Protein AF-A0A964PVA6-F1 (afdb_monomer_lite)

Foldseek 3Di:
DDCVVVVVVVVVVVVVVVVVVVVLVVVLVVCCVVVVAVHSVRVVVVVVVVVVVVVVVVVVVVVVQVVCCVVPNHCDPVNVVVVVVVCVVPDDDDDDPPPPVVVVVVPPPPD

Sequence (111 aa):
MPIDRLHEVVDVEHRLAEELLATLLDAAQEAVSTGRAQSVSSWVSVALAERMAKERRLSALADGIETYEAEHGEISEQEMVEQARADRTAAVVVRGSGDRTRARKGREGAA

pLDDT: mean 87.44, std 15.3, range [41.94, 98.44]

Structure (mmCIF, N/CA/C/O backbone):
data_AF-A0A964PVA6-F1
#
_entry.id   AF-A0A964PVA6-F1
#
loop_
_atom_site.group_PDB
_atom_site.id
_atom_site.type_symbol
_atom_site.label_atom_id
_atom_site.label_alt_id
_atom_site.label_comp_id
_atom_site.label_asym_id
_atom_site.label_entity_id
_atom_site.label_seq_id
_atom_site.pdbx_PDB_ins_code
_atom_site.Cartn_x
_atom_site.Cartn_y
_atom_site.Cartn_z
_atom_site.occupancy
_atom_site.B_iso_or_equiv
_atom_site.auth_seq_id
_atom_site.auth_comp_id
_atom_site.auth_asym_id
_atom_site.auth_atom_id
_atom_site.pdbx_PDB_model_num
ATOM 1 N N . MET A 1 1 ? 35.691 11.793 19.376 1.00 55.66 1 MET A N 1
ATOM 2 C CA . MET A 1 1 ? 34.978 10.862 18.476 1.00 55.66 1 MET A CA 1
ATOM 3 C C . MET A 1 1 ? 35.916 10.571 17.316 1.00 55.66 1 MET A C 1
ATOM 5 O O . MET A 1 1 ? 36.201 11.519 16.595 1.00 55.66 1 MET A O 1
ATOM 9 N N . PRO A 1 2 ? 36.519 9.373 17.207 1.00 63.28 2 PRO A N 1
ATOM 10 C CA . PRO A 1 2 ? 37.532 9.124 16.187 1.00 63.28 2 PRO A CA 1
ATOM 11 C C . PRO A 1 2 ? 36.861 8.921 14.822 1.00 63.28 2 PRO A C 1
ATOM 13 O O . PRO A 1 2 ? 35.838 8.245 14.720 1.00 63.28 2 PRO A O 1
ATOM 16 N N . ILE A 1 3 ? 37.438 9.547 13.799 1.00 60.28 3 ILE A N 1
ATOM 17 C CA . ILE A 1 3 ? 36.944 9.617 12.415 1.00 60.28 3 ILE A CA 1
ATOM 18 C C . ILE A 1 3 ? 36.863 8.224 11.753 1.00 60.28 3 ILE A C 1
ATOM 20 O O . ILE A 1 3 ? 36.017 8.012 10.889 1.00 60.28 3 ILE A O 1
ATOM 24 N N . ASP A 1 4 ? 37.640 7.245 12.227 1.00 69.75 4 ASP A N 1
ATOM 25 C CA . ASP A 1 4 ? 37.683 5.881 11.674 1.00 69.75 4 ASP A CA 1
ATOM 26 C C . ASP A 1 4 ? 36.332 5.152 11.708 1.00 69.75 4 ASP A C 1
ATOM 28 O O . ASP A 1 4 ? 35.988 4.426 10.780 1.00 69.75 4 ASP A O 1
ATOM 32 N N . ARG A 1 5 ? 35.511 5.394 12.739 1.00 69.69 5 ARG A N 1
ATOM 33 C CA . ARG A 1 5 ? 34.196 4.744 12.870 1.00 69.69 5 ARG A CA 1
ATOM 34 C C . ARG A 1 5 ? 33.162 5.286 11.875 1.00 69.69 5 ARG A C 1
ATOM 36 O O . ARG A 1 5 ? 32.195 4.602 11.571 1.00 69.69 5 ARG A O 1
ATOM 43 N N . LEU A 1 6 ? 33.338 6.522 11.400 1.00 67.31 6 LEU A N 1
ATOM 44 C CA . LEU A 1 6 ? 32.452 7.135 10.404 1.00 67.31 6 LEU A CA 1
ATOM 45 C C . LEU A 1 6 ? 32.721 6.580 9.002 1.00 67.31 6 LEU A C 1
ATOM 47 O O . LEU A 1 6 ? 31.767 6.341 8.272 1.00 67.31 6 LEU A O 1
ATOM 51 N N . HIS A 1 7 ? 33.985 6.326 8.650 1.00 72.56 7 HIS A N 1
ATOM 52 C CA . HIS A 1 7 ? 34.333 5.683 7.378 1.00 72.56 7 HIS A CA 1
ATOM 53 C C . HIS A 1 7 ? 33.780 4.258 7.293 1.00 72.56 7 HIS A C 1
ATOM 55 O O . HIS A 1 7 ? 33.125 3.924 6.315 1.00 72.56 7 HIS A O 1
ATOM 61 N N . GLU A 1 8 ? 33.934 3.466 8.358 1.00 76.69 8 GLU A N 1
ATOM 62 C CA . GLU A 1 8 ? 33.422 2.090 8.403 1.00 76.69 8 GLU A CA 1
ATOM 63 C C . GLU A 1 8 ? 31.897 2.019 8.196 1.00 76.69 8 GLU A C 1
ATOM 65 O O . GLU A 1 8 ? 31.407 1.172 7.453 1.00 76.69 8 GLU A O 1
ATOM 70 N N . VAL A 1 9 ? 31.133 2.927 8.813 1.00 77.31 9 VAL A N 1
ATOM 71 C CA . VAL A 1 9 ? 29.668 2.968 8.657 1.00 77.31 9 VAL A CA 1
ATOM 72 C C . VAL A 1 9 ? 29.267 3.362 7.235 1.00 77.31 9 VAL A C 1
ATOM 74 O O . VAL A 1 9 ? 28.392 2.721 6.655 1.00 77.31 9 VAL A O 1
ATOM 77 N N . VAL A 1 10 ? 29.922 4.371 6.655 1.00 80.94 10 VAL A N 1
ATOM 78 C CA . VAL A 1 10 ? 29.643 4.823 5.282 1.00 80.94 10 VAL A CA 1
ATOM 79 C C . VAL A 1 10 ? 29.985 3.734 4.260 1.00 80.94 10 VAL A C 1
ATOM 81 O O . VAL A 1 10 ? 29.214 3.507 3.329 1.00 80.94 10 VAL A O 1
ATOM 84 N N . ASP A 1 11 ? 31.086 3.008 4.459 1.00 87.00 11 ASP A N 1
ATOM 85 C CA . ASP A 1 11 ? 31.480 1.897 3.587 1.00 87.00 11 ASP A CA 1
ATOM 86 C C . ASP A 1 11 ? 30.455 0.749 3.639 1.00 87.00 11 ASP A C 1
ATOM 88 O O . ASP A 1 11 ? 30.116 0.156 2.609 1.00 87.00 11 ASP A O 1
ATOM 92 N N . VAL A 1 12 ? 29.907 0.454 4.825 1.00 86.56 12 VAL A N 1
ATOM 93 C CA . VAL A 1 12 ? 28.840 -0.546 4.985 1.00 86.56 12 VAL A CA 1
ATOM 94 C C . VAL A 1 12 ? 27.550 -0.100 4.295 1.00 86.56 12 VAL A C 1
ATOM 96 O O . VAL A 1 12 ? 26.949 -0.907 3.587 1.00 86.56 12 VAL A O 1
ATOM 99 N N . GLU A 1 13 ? 27.125 1.156 4.458 1.00 88.44 13 GLU A N 1
ATOM 100 C CA . GLU A 1 13 ? 25.937 1.693 3.779 1.00 88.44 13 GLU A CA 1
ATOM 101 C C . GLU A 1 13 ? 26.081 1.646 2.254 1.00 88.44 13 GLU A C 1
ATOM 103 O O . GLU A 1 13 ? 25.154 1.220 1.562 1.00 88.44 13 GLU A O 1
ATOM 108 N N . HIS A 1 14 ? 27.252 2.019 1.731 1.00 91.50 14 HIS A N 1
ATOM 109 C CA . HIS A 1 14 ? 27.520 1.991 0.296 1.00 91.50 14 HIS A CA 1
ATOM 110 C C . HIS A 1 14 ? 27.464 0.567 -0.260 1.00 91.50 14 HIS A C 1
ATOM 112 O O . HIS A 1 14 ? 26.761 0.314 -1.238 1.00 91.50 14 HIS A O 1
ATOM 118 N N . ARG A 1 15 ? 28.125 -0.389 0.405 1.00 91.94 15 ARG A N 1
ATOM 119 C CA . ARG A 1 15 ? 28.091 -1.803 0.006 1.00 91.94 15 ARG A CA 1
ATOM 120 C C . ARG A 1 15 ? 26.665 -2.362 0.014 1.0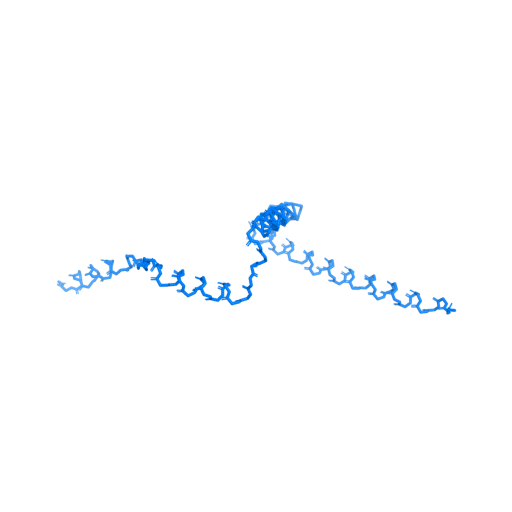0 91.94 15 ARG A C 1
ATOM 122 O O . ARG A 1 15 ? 26.276 -3.063 -0.915 1.00 91.94 15 ARG A O 1
ATOM 129 N N . LEU A 1 16 ? 25.867 -2.044 1.037 1.00 92.00 16 LEU A N 1
ATOM 130 C CA . LEU A 1 16 ? 24.466 -2.478 1.105 1.00 92.00 16 LEU A CA 1
ATOM 131 C C . LEU A 1 16 ? 23.621 -1.864 -0.019 1.00 92.00 16 LEU A C 1
ATOM 133 O O . LEU A 1 16 ? 22.770 -2.546 -0.591 1.00 92.00 16 LEU A O 1
ATOM 137 N N . ALA A 1 17 ? 23.856 -0.594 -0.353 1.00 91.62 17 ALA A N 1
ATOM 138 C CA . ALA A 1 17 ? 23.178 0.066 -1.462 1.00 91.62 17 ALA A CA 1
ATOM 139 C C . ALA A 1 17 ? 23.543 -0.570 -2.814 1.00 91.62 17 ALA A C 1
ATOM 141 O O . ALA A 1 17 ? 22.660 -0.766 -3.648 1.00 91.62 17 ALA A O 1
ATOM 142 N N . GLU A 1 18 ? 24.809 -0.938 -3.019 1.00 93.81 18 GLU A N 1
ATOM 143 C CA . GLU A 1 18 ? 25.269 -1.653 -4.215 1.00 93.81 18 GLU A CA 1
ATOM 144 C C . GLU A 1 18 ? 24.627 -3.041 -4.341 1.00 93.81 18 GLU A C 1
ATOM 146 O O . GLU A 1 18 ? 24.096 -3.380 -5.399 1.00 93.81 18 GLU A O 1
ATOM 151 N N . GLU A 1 19 ? 24.617 -3.828 -3.260 1.00 94.69 19 GLU A N 1
ATOM 152 C CA . GLU A 1 19 ? 23.991 -5.158 -3.223 1.00 94.69 19 GLU A CA 1
ATOM 153 C C . GLU A 1 19 ? 22.481 -5.084 -3.503 1.00 94.69 19 GLU A C 1
ATOM 155 O O . GLU A 1 19 ? 21.929 -5.884 -4.271 1.00 94.69 19 GLU A O 1
ATOM 160 N N . LEU A 1 20 ? 21.806 -4.083 -2.930 1.00 94.75 20 LEU A N 1
ATOM 161 C CA . LEU A 1 20 ? 20.398 -3.816 -3.202 1.00 94.75 20 LEU A CA 1
ATOM 162 C C . LEU A 1 20 ? 20.178 -3.421 -4.666 1.00 94.75 20 LEU A C 1
ATOM 164 O O . LEU A 1 20 ? 19.261 -3.939 -5.305 1.00 94.75 20 LEU A O 1
ATOM 168 N N . LEU A 1 21 ? 21.002 -2.521 -5.207 1.00 93.94 21 LEU A N 1
ATOM 169 C CA . LEU A 1 21 ? 20.883 -2.069 -6.590 1.00 93.94 21 LEU A CA 1
ATOM 170 C C . LEU A 1 21 ? 21.079 -3.227 -7.574 1.00 93.94 21 LEU A C 1
ATOM 172 O O . LEU A 1 21 ? 20.309 -3.335 -8.528 1.00 93.94 21 LEU A O 1
ATOM 176 N N . ALA A 1 22 ? 22.048 -4.110 -7.319 1.00 94.56 22 ALA A N 1
ATOM 177 C CA . ALA A 1 22 ? 22.261 -5.316 -8.114 1.00 94.56 22 ALA A CA 1
ATOM 178 C C . ALA A 1 22 ? 21.010 -6.208 -8.109 1.00 94.56 22 ALA A C 1
ATOM 180 O O . ALA A 1 22 ? 20.486 -6.552 -9.168 1.00 94.56 22 ALA A O 1
ATOM 181 N N . THR A 1 23 ? 20.453 -6.471 -6.924 1.00 96.00 23 THR A N 1
ATOM 182 C CA . THR A 1 23 ? 19.231 -7.276 -6.764 1.00 96.00 23 THR A CA 1
ATOM 183 C C . THR A 1 23 ? 18.032 -6.670 -7.504 1.00 96.00 23 THR A C 1
ATOM 185 O O . THR A 1 23 ? 17.267 -7.376 -8.165 1.00 96.00 23 THR A O 1
ATOM 188 N N . LEU A 1 24 ? 17.849 -5.348 -7.417 1.00 94.12 24 LEU A N 1
ATOM 189 C CA . LEU A 1 24 ? 16.761 -4.643 -8.102 1.00 94.12 24 LEU A CA 1
ATOM 190 C C . LEU A 1 24 ? 16.930 -4.665 -9.622 1.00 94.12 24 LEU A C 1
ATOM 192 O O . LEU A 1 24 ? 15.941 -4.784 -10.349 1.00 94.12 24 LEU A O 1
ATOM 196 N N . LEU A 1 25 ? 18.166 -4.553 -10.105 1.00 95.25 25 LEU A N 1
ATOM 197 C CA . LEU A 1 25 ? 18.458 -4.591 -11.528 1.00 95.25 25 LEU A CA 1
ATOM 198 C C . LEU A 1 25 ? 18.212 -5.989 -12.110 1.00 95.25 25 LEU A C 1
ATOM 200 O O . LEU A 1 25 ? 17.621 -6.082 -13.185 1.00 95.25 25 LEU A O 1
ATOM 204 N N . ASP A 1 26 ? 18.580 -7.052 -11.393 1.00 96.56 26 ASP A N 1
ATOM 205 C CA . ASP A 1 26 ? 18.288 -8.434 -11.790 1.00 96.56 26 ASP A CA 1
ATOM 206 C C . ASP A 1 26 ? 16.776 -8.671 -11.906 1.00 96.56 26 ASP A C 1
ATOM 208 O O . ASP A 1 26 ? 16.292 -9.160 -12.930 1.00 96.56 26 ASP A O 1
ATOM 212 N N . ALA A 1 27 ? 16.001 -8.224 -10.912 1.00 96.31 27 ALA A N 1
ATOM 213 C CA . ALA A 1 27 ? 14.541 -8.313 -10.941 1.00 96.31 27 ALA A CA 1
ATOM 214 C C . ALA A 1 27 ? 13.924 -7.527 -12.114 1.00 96.31 27 ALA A C 1
ATOM 216 O O . ALA A 1 27 ? 12.967 -7.985 -12.749 1.00 96.31 27 ALA A O 1
ATOM 217 N N . ALA A 1 28 ? 14.476 -6.351 -12.429 1.00 95.12 28 ALA A N 1
ATOM 218 C CA . ALA A 1 28 ? 14.031 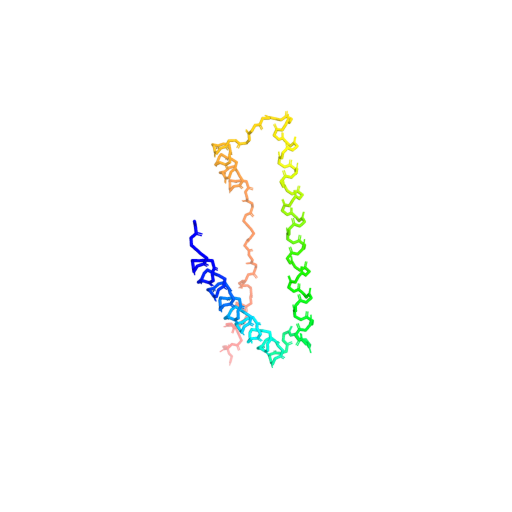-5.545 -13.559 1.00 95.12 28 ALA A CA 1
ATOM 219 C C . ALA A 1 28 ? 14.359 -6.213 -14.903 1.00 95.12 28 ALA A C 1
ATOM 221 O O . ALA A 1 28 ? 13.515 -6.240 -15.801 1.00 95.12 28 ALA A O 1
ATOM 222 N N . GLN A 1 2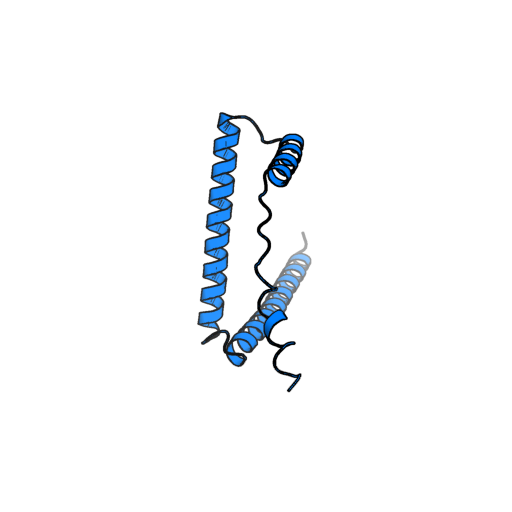9 ? 15.560 -6.780 -15.046 1.00 96.44 29 GLN A N 1
ATOM 223 C CA . GLN A 1 29 ? 15.963 -7.517 -16.245 1.00 96.44 29 GLN A CA 1
ATOM 224 C C . GLN A 1 29 ? 15.095 -8.757 -16.455 1.00 96.44 29 GLN A C 1
ATOM 226 O O . GLN A 1 29 ? 14.654 -9.007 -17.575 1.00 96.44 29 GLN A O 1
ATOM 231 N N . GLU A 1 30 ? 14.783 -9.493 -15.388 1.00 97.38 30 GLU A N 1
ATOM 232 C CA . GLU A 1 30 ? 13.863 -10.628 -15.440 1.00 97.38 30 GLU A CA 1
ATOM 233 C C . GLU A 1 30 ? 12.452 -10.196 -15.871 1.00 97.38 30 GLU A C 1
ATOM 235 O O . GLU A 1 30 ? 11.814 -10.840 -16.707 1.00 97.38 30 GLU A O 1
ATOM 240 N N . ALA A 1 31 ? 11.951 -9.071 -15.352 1.00 96.56 31 ALA A N 1
ATOM 241 C CA . ALA A 1 31 ? 10.653 -8.536 -15.755 1.00 96.56 31 ALA A CA 1
ATOM 242 C C . ALA A 1 31 ? 10.613 -8.174 -17.249 1.00 96.56 31 ALA A C 1
ATOM 244 O O . ALA A 1 31 ? 9.596 -8.394 -17.908 1.00 96.56 31 ALA A O 1
ATOM 245 N N . VAL A 1 32 ? 11.716 -7.663 -17.797 1.00 97.62 32 VAL A N 1
ATOM 246 C CA . VAL A 1 32 ? 11.833 -7.370 -19.230 1.00 97.62 32 VAL A CA 1
ATOM 247 C C . VAL A 1 32 ? 11.946 -8.654 -20.055 1.00 97.62 32 VAL A C 1
ATOM 249 O O . VAL A 1 32 ? 11.215 -8.817 -21.029 1.00 97.62 32 VAL A O 1
ATOM 252 N N . SER A 1 33 ? 12.805 -9.598 -19.660 1.00 97.56 33 SER A N 1
ATOM 253 C CA . SER A 1 33 ? 13.029 -10.843 -20.411 1.00 97.56 33 SER A CA 1
ATOM 254 C C . SER A 1 33 ? 11.796 -11.751 -20.445 1.00 97.56 33 SER A C 1
ATOM 256 O O . SER A 1 33 ? 11.558 -12.436 -21.437 1.00 97.56 33 SER A O 1
ATOM 258 N N . THR A 1 34 ? 10.969 -11.706 -19.397 1.00 97.25 34 THR A N 1
ATOM 259 C CA . THR A 1 34 ? 9.686 -12.425 -19.315 1.00 97.25 34 THR A CA 1
ATOM 260 C C . THR A 1 34 ? 8.516 -11.670 -19.957 1.00 97.25 34 THR A C 1
ATOM 262 O O . THR A 1 34 ? 7.388 -12.160 -19.937 1.00 97.25 34 THR A O 1
ATOM 265 N N . GLY A 1 35 ? 8.749 -10.479 -20.523 1.00 95.56 35 GLY A N 1
ATOM 266 C CA . GLY A 1 35 ? 7.718 -9.665 -21.174 1.00 95.56 35 GLY A CA 1
ATOM 267 C C . GLY A 1 35 ? 6.718 -9.009 -20.215 1.00 95.56 35 GLY A C 1
ATOM 268 O O . GLY A 1 35 ? 5.716 -8.455 -20.664 1.00 95.56 35 GLY A O 1
ATOM 269 N N . ARG A 1 36 ? 6.976 -9.037 -18.899 1.00 94.88 36 ARG A N 1
ATOM 270 C CA . ARG A 1 36 ? 6.165 -8.340 -17.883 1.00 94.88 36 ARG A CA 1
ATOM 271 C C . ARG A 1 36 ? 6.326 -6.819 -17.955 1.00 94.88 36 ARG A C 1
ATOM 273 O O . ARG A 1 36 ? 5.434 -6.096 -17.521 1.00 94.88 36 ARG A O 1
ATOM 280 N N . ALA A 1 37 ? 7.441 -6.332 -18.498 1.00 96.56 37 ALA A N 1
ATOM 281 C CA . ALA A 1 37 ? 7.694 -4.916 -18.748 1.00 96.56 37 ALA A CA 1
ATOM 282 C C . ALA A 1 37 ? 8.377 -4.701 -20.106 1.00 96.56 37 ALA A C 1
ATOM 284 O O . ALA A 1 37 ? 9.169 -5.523 -20.552 1.00 96.56 37 ALA A O 1
ATOM 285 N N . GLN A 1 38 ? 8.101 -3.564 -20.752 1.00 94.81 38 GLN A N 1
ATOM 286 C CA . GLN A 1 38 ? 8.694 -3.214 -22.054 1.00 94.81 38 GLN A CA 1
ATOM 287 C C . GLN A 1 38 ? 10.140 -2.705 -21.932 1.00 94.81 38 GLN A C 1
ATOM 289 O O . GLN A 1 38 ? 10.907 -2.743 -22.890 1.00 94.81 38 GLN A O 1
ATOM 294 N N . SER A 1 39 ? 10.509 -2.206 -20.752 1.00 96.94 39 SER A N 1
ATOM 295 C CA . SER A 1 39 ? 11.845 -1.718 -20.414 1.00 96.94 39 SER A CA 1
ATOM 296 C C . SER A 1 39 ? 12.011 -1.656 -18.892 1.00 96.94 39 SER A C 1
ATOM 298 O O . SER A 1 39 ? 11.024 -1.654 -18.150 1.00 96.94 39 SER A O 1
ATOM 300 N N . VAL A 1 40 ? 13.256 -1.526 -18.422 1.00 94.81 40 VAL A N 1
ATOM 301 C CA . VAL A 1 40 ? 13.555 -1.275 -17.000 1.00 94.81 40 VAL A CA 1
ATOM 302 C C . VAL A 1 40 ? 12.894 0.022 -16.526 1.00 94.81 40 VAL A C 1
ATOM 304 O O . VAL A 1 40 ? 12.287 0.046 -15.460 1.00 94.81 40 VAL A O 1
ATOM 307 N N . SER A 1 41 ? 12.936 1.089 -17.333 1.00 94.38 41 SER A N 1
ATOM 308 C CA . SER A 1 41 ? 12.283 2.358 -16.989 1.00 94.38 41 SER A CA 1
ATOM 309 C C . SER A 1 41 ? 10.771 2.203 -16.835 1.00 94.38 41 SER A C 1
ATOM 311 O O . SER A 1 41 ? 10.211 2.696 -15.862 1.00 94.38 41 SER A O 1
ATOM 313 N N . SER A 1 42 ? 10.118 1.453 -17.730 1.00 96.06 42 SER A N 1
ATOM 314 C CA . SER A 1 42 ? 8.690 1.147 -17.625 1.00 96.06 42 SER A CA 1
ATOM 315 C C . SER A 1 42 ? 8.375 0.353 -16.357 1.00 96.06 42 SER A C 1
ATOM 317 O O . SER A 1 42 ? 7.366 0.633 -15.715 1.00 96.06 42 SER A O 1
ATOM 319 N N . TRP A 1 43 ? 9.218 -0.614 -15.988 1.00 96.19 43 TRP A N 1
ATOM 320 C CA . TRP A 1 43 ? 9.048 -1.400 -14.764 1.00 96.19 43 TRP A CA 1
ATOM 321 C C . TRP A 1 43 ? 9.148 -0.524 -13.507 1.00 96.19 43 TRP A C 1
ATOM 323 O O . TRP A 1 43 ? 8.259 -0.559 -12.656 1.00 96.19 43 TRP A O 1
ATOM 333 N N . VAL A 1 44 ? 10.174 0.334 -13.434 1.00 95.75 44 VAL A N 1
ATOM 334 C CA . VAL A 1 44 ? 10.364 1.281 -12.323 1.00 95.75 44 VAL A CA 1
ATOM 335 C C . VAL A 1 44 ? 9.203 2.270 -12.238 1.00 95.75 44 VAL A C 1
ATOM 337 O O . VAL A 1 44 ? 8.672 2.499 -11.154 1.00 95.75 44 VAL A O 1
ATOM 340 N N . SER A 1 45 ? 8.767 2.842 -13.365 1.00 95.94 45 SER A N 1
ATOM 341 C CA . SER A 1 45 ? 7.645 3.784 -13.380 1.00 95.94 45 SER A CA 1
ATOM 342 C C . SER A 1 45 ? 6.356 3.162 -12.841 1.00 95.94 45 SER A C 1
ATOM 344 O O . SER A 1 45 ? 5.659 3.812 -12.066 1.00 95.94 45 SER A O 1
ATOM 346 N N . VAL A 1 46 ? 6.055 1.910 -13.201 1.00 96.06 46 VAL A N 1
ATOM 347 C CA . VAL A 1 46 ? 4.886 1.189 -12.674 1.00 96.06 46 VAL A CA 1
ATOM 348 C C . VAL A 1 46 ? 5.023 0.959 -11.170 1.00 96.06 46 VAL A C 1
ATOM 350 O O . VAL A 1 46 ? 4.123 1.336 -10.422 1.00 96.06 46 VAL A O 1
ATOM 353 N N . ALA A 1 47 ? 6.161 0.433 -10.711 1.00 95.31 47 ALA A N 1
ATOM 354 C CA . ALA A 1 47 ? 6.393 0.175 -9.290 1.00 95.31 47 ALA A CA 1
ATOM 355 C C . ALA A 1 47 ? 6.270 1.453 -8.436 1.00 95.31 47 ALA A C 1
ATOM 357 O O . ALA A 1 47 ? 5.639 1.451 -7.375 1.00 95.31 47 ALA A O 1
ATOM 358 N N . LEU A 1 48 ? 6.822 2.573 -8.916 1.00 96.88 48 LEU A N 1
ATOM 359 C CA . LEU A 1 48 ? 6.710 3.866 -8.241 1.00 96.88 48 LEU A CA 1
ATOM 360 C C . LEU A 1 48 ? 5.275 4.398 -8.253 1.00 96.88 48 LEU A C 1
ATOM 362 O O . LEU A 1 48 ? 4.806 4.894 -7.229 1.00 96.88 48 LEU A O 1
ATOM 366 N N . ALA A 1 49 ? 4.552 4.265 -9.367 1.00 97.25 49 ALA A N 1
ATOM 367 C CA . ALA A 1 49 ? 3.154 4.677 -9.446 1.00 97.25 49 ALA A CA 1
ATOM 368 C C . ALA A 1 49 ? 2.269 3.883 -8.468 1.00 97.25 49 ALA A C 1
ATOM 370 O O . ALA A 1 49 ? 1.455 4.475 -7.755 1.00 97.25 49 ALA A O 1
ATOM 371 N N . GLU A 1 50 ? 2.461 2.565 -8.375 1.00 97.00 50 GLU A N 1
ATOM 372 C CA . GLU A 1 50 ? 1.761 1.702 -7.417 1.00 97.00 50 GLU A CA 1
ATOM 373 C C . GLU A 1 50 ? 2.081 2.082 -5.969 1.00 97.00 50 GLU A C 1
ATOM 375 O O . GLU A 1 50 ? 1.171 2.217 -5.144 1.00 97.00 50 GLU A O 1
ATOM 380 N N . ARG A 1 51 ? 3.363 2.327 -5.662 1.00 97.50 51 ARG A N 1
ATOM 381 C CA . ARG A 1 51 ? 3.797 2.786 -4.338 1.00 97.50 51 ARG A CA 1
ATOM 382 C C . ARG A 1 51 ? 3.148 4.119 -3.976 1.00 97.50 51 ARG A C 1
ATOM 384 O O . ARG A 1 51 ? 2.565 4.227 -2.903 1.00 97.50 51 ARG A O 1
ATOM 391 N N . MET A 1 52 ? 3.180 5.100 -4.876 1.00 98.38 52 MET A N 1
ATOM 392 C CA . MET A 1 52 ? 2.561 6.412 -4.662 1.00 98.38 52 MET A CA 1
ATOM 393 C C . MET A 1 52 ? 1.049 6.309 -4.454 1.00 98.38 52 MET A C 1
ATOM 395 O O . MET A 1 52 ? 0.498 6.979 -3.582 1.00 98.38 52 MET A O 1
ATOM 399 N N . ALA A 1 53 ? 0.362 5.466 -5.226 1.00 98.19 53 ALA A N 1
ATOM 400 C CA . ALA A 1 53 ? -1.069 5.243 -5.057 1.00 98.19 53 ALA A CA 1
ATOM 401 C C . ALA A 1 53 ? -1.392 4.605 -3.696 1.00 98.19 53 ALA A C 1
ATOM 403 O O . ALA A 1 53 ? -2.354 5.013 -3.045 1.00 98.19 53 ALA A O 1
ATOM 404 N N . LYS A 1 54 ? -0.585 3.635 -3.249 1.00 98.00 54 LYS A N 1
ATOM 405 C CA . LYS A 1 54 ? -0.726 3.012 -1.928 1.00 98.00 54 LYS A CA 1
ATOM 406 C C . LYS A 1 54 ? -0.519 4.024 -0.803 1.00 98.00 54 LYS A C 1
ATOM 408 O O . LYS A 1 54 ? -1.369 4.108 0.074 1.00 98.00 54 LYS A O 1
ATOM 413 N N . GLU A 1 55 ? 0.556 4.806 -0.853 1.00 98.38 55 GLU A N 1
ATOM 414 C CA . GLU A 1 55 ? 0.863 5.808 0.177 1.00 98.38 55 GLU A CA 1
ATOM 415 C C . GLU A 1 55 ? -0.232 6.873 0.285 1.00 98.38 55 GLU A C 1
ATOM 417 O O . GLU A 1 55 ? -0.694 7.174 1.381 1.00 98.38 55 GLU A O 1
ATOM 422 N 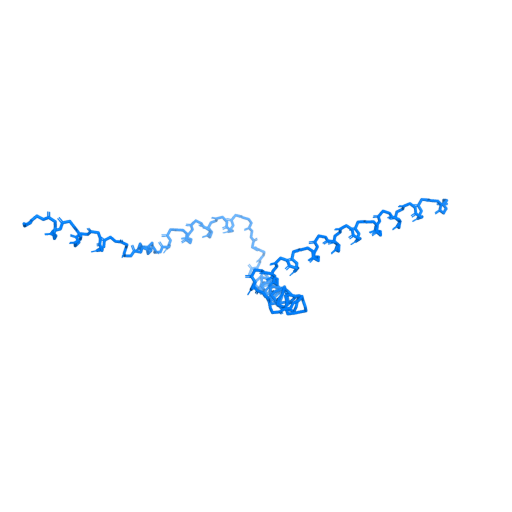N . ARG A 1 56 ? -0.752 7.367 -0.847 1.00 98.25 56 ARG A N 1
ATOM 423 C CA . ARG A 1 56 ? -1.888 8.305 -0.835 1.00 98.25 56 ARG A CA 1
ATOM 424 C C . ARG A 1 56 ? -3.127 7.716 -0.165 1.00 98.25 56 ARG A C 1
ATOM 426 O O . ARG A 1 56 ? -3.800 8.416 0.580 1.00 98.25 56 ARG A O 1
ATOM 433 N N . ARG A 1 57 ? -3.438 6.442 -0.431 1.00 98.19 57 ARG A N 1
ATOM 434 C CA . ARG A 1 57 ? -4.585 5.760 0.193 1.00 98.19 57 ARG A CA 1
ATOM 435 C C . ARG A 1 57 ? -4.385 5.584 1.697 1.00 98.19 57 ARG A C 1
ATOM 437 O O . ARG A 1 57 ? -5.335 5.780 2.439 1.00 98.19 57 ARG A O 1
ATOM 444 N N . LEU A 1 58 ? -3.176 5.220 2.130 1.00 98.44 58 LEU A N 1
ATOM 445 C CA . LEU A 1 58 ? -2.858 5.052 3.550 1.00 98.44 58 LEU A CA 1
ATOM 446 C C . LEU A 1 58 ? -2.906 6.380 4.312 1.00 98.44 58 LEU A C 1
ATOM 448 O O . LEU A 1 58 ? -3.489 6.419 5.385 1.00 98.44 58 LEU A O 1
ATOM 452 N N . SER A 1 59 ? -2.371 7.461 3.737 1.00 98.06 59 SER A N 1
ATOM 453 C CA . SER A 1 59 ? -2.479 8.806 4.317 1.00 98.06 59 SER A CA 1
ATOM 454 C C . SER A 1 59 ? -3.938 9.235 4.445 1.00 98.06 59 SER A C 1
ATOM 456 O O . SER A 1 59 ? -4.363 9.611 5.525 1.00 98.06 59 SER A O 1
ATOM 458 N N . ALA A 1 60 ? -4.738 9.082 3.386 1.00 98.31 60 ALA A N 1
ATOM 459 C CA . ALA A 1 60 ? -6.157 9.436 3.436 1.00 98.31 60 ALA A CA 1
ATOM 460 C C . ALA A 1 60 ? -6.949 8.601 4.461 1.00 98.31 60 ALA A C 1
ATOM 462 O O . ALA A 1 60 ? -7.907 9.094 5.049 1.00 98.31 60 ALA A O 1
ATOM 463 N N . LEU A 1 61 ? -6.565 7.337 4.674 1.00 98.19 61 LEU A N 1
ATOM 464 C CA . LEU A 1 61 ? -7.153 6.502 5.719 1.00 98.19 61 LEU A CA 1
ATOM 465 C C . LEU A 1 61 ? -6.756 6.988 7.119 1.00 98.19 61 LEU A C 1
ATOM 467 O O . LEU A 1 61 ? -7.619 7.040 7.987 1.00 98.19 61 LEU A O 1
ATOM 471 N N . ALA A 1 62 ? -5.488 7.351 7.326 1.00 97.62 62 ALA A N 1
ATOM 472 C CA . ALA A 1 62 ? -5.014 7.903 8.593 1.00 97.62 62 ALA A CA 1
ATOM 473 C C . ALA A 1 62 ? -5.745 9.210 8.938 1.00 97.62 62 ALA A C 1
ATOM 475 O O . ALA A 1 62 ? -6.305 9.310 10.025 1.00 97.62 62 ALA A O 1
ATOM 476 N N . ASP A 1 63 ? -5.847 10.137 7.981 1.00 98.25 63 ASP A N 1
ATOM 477 C CA . ASP A 1 63 ? -6.578 11.401 8.147 1.00 98.25 63 ASP A CA 1
ATOM 478 C C . ASP A 1 63 ? -8.062 11.152 8.486 1.00 98.25 63 ASP A C 1
ATOM 480 O O . ASP A 1 63 ? -8.666 11.840 9.312 1.00 98.25 63 ASP A O 1
ATOM 484 N N . GLY A 1 64 ? -8.666 10.143 7.849 1.00 97.75 64 GLY A N 1
ATOM 485 C CA . GLY A 1 64 ? -10.046 9.741 8.108 1.00 97.75 64 GLY A CA 1
ATOM 486 C C . GLY A 1 64 ? -10.252 9.171 9.514 1.00 97.75 64 GLY A C 1
ATOM 487 O O . GLY A 1 64 ? -11.246 9.504 10.157 1.00 97.75 64 GLY A O 1
ATOM 488 N N . ILE A 1 65 ? -9.318 8.344 9.995 1.00 96.50 65 ILE A N 1
ATOM 489 C CA . ILE A 1 65 ? -9.339 7.802 11.362 1.00 96.50 65 ILE A CA 1
ATOM 490 C C . ILE A 1 65 ? -9.188 8.939 12.373 1.00 96.50 65 ILE A C 1
ATOM 492 O O . ILE A 1 65 ? -10.020 9.052 13.266 1.00 96.50 65 ILE A O 1
ATOM 496 N N . GLU A 1 66 ? -8.209 9.826 12.185 1.00 97.88 66 GLU A N 1
ATOM 497 C CA . GLU A 1 66 ? -7.980 10.966 13.081 1.00 97.88 66 GLU A CA 1
ATOM 498 C C . GLU A 1 66 ? -9.219 11.868 13.175 1.00 97.88 66 GLU A C 1
ATOM 500 O O . GLU A 1 66 ? -9.627 12.266 14.266 1.00 97.88 66 GLU A O 1
ATOM 505 N N . THR A 1 67 ? -9.874 12.140 12.041 1.00 98.06 67 THR A N 1
ATOM 506 C CA . THR A 1 67 ? -11.116 12.928 12.008 1.00 98.06 67 THR A CA 1
ATOM 507 C C . THR A 1 67 ? -12.241 12.240 12.784 1.00 98.06 67 THR A C 1
ATOM 509 O O . THR A 1 67 ? -12.940 12.886 13.563 1.00 98.06 67 THR A O 1
ATOM 512 N N . TYR A 1 68 ? -12.415 10.929 12.596 1.00 96.12 68 TYR A N 1
ATOM 513 C CA . TYR A 1 68 ? -13.433 10.160 13.308 1.00 96.12 68 TYR A CA 1
ATOM 514 C C . TYR A 1 68 ? -13.180 10.152 14.819 1.00 96.12 68 TYR A C 1
ATOM 516 O O . TYR A 1 68 ? -14.097 10.424 15.595 1.00 96.12 68 TYR A O 1
ATOM 524 N N . GLU A 1 69 ? -11.940 9.891 15.236 1.00 97.00 69 GLU A N 1
ATOM 525 C CA . GLU A 1 69 ? -11.556 9.820 16.647 1.00 97.00 69 GLU A CA 1
ATOM 526 C C . GLU A 1 69 ? -11.651 11.177 17.348 1.00 97.00 69 GLU A C 1
ATOM 528 O O . GLU A 1 69 ? -12.052 11.247 18.510 1.00 97.00 69 GLU A O 1
ATOM 533 N N . ALA A 1 70 ? -11.367 12.274 16.642 1.00 97.69 70 ALA A N 1
ATOM 534 C CA . ALA A 1 70 ? -11.582 13.620 17.167 1.00 97.69 70 ALA A CA 1
ATOM 535 C C . ALA A 1 70 ? -13.064 13.897 17.483 1.00 97.69 70 ALA A C 1
ATOM 537 O O . ALA A 1 70 ? -13.372 14.629 18.426 1.00 97.69 70 ALA A O 1
ATOM 538 N N . GLU A 1 71 ? -13.983 13.318 16.709 1.00 97.88 71 GLU A N 1
ATOM 539 C CA . GLU A 1 71 ? -15.427 13.487 16.888 1.00 97.88 71 GLU A CA 1
ATOM 540 C C . GLU A 1 71 ? -16.041 12.476 17.878 1.00 97.88 71 GLU A C 1
ATOM 542 O O . GLU A 1 71 ? -16.987 12.821 18.588 1.00 97.88 71 GLU A O 1
ATOM 547 N N . HIS A 1 72 ? -15.524 11.243 17.936 1.00 95.69 72 HIS A N 1
ATOM 548 C CA . HIS A 1 72 ? -16.176 10.109 18.612 1.00 95.69 72 HIS A CA 1
ATOM 549 C C . HIS A 1 72 ? -15.357 9.513 19.770 1.00 95.69 72 HIS A C 1
ATOM 551 O O . HIS A 1 72 ? -15.895 8.717 20.540 1.00 95.69 72 HIS A O 1
ATOM 557 N N . GLY A 1 73 ? -14.098 9.925 19.939 1.00 95.56 73 GLY A N 1
ATOM 558 C CA . GLY A 1 73 ? -13.131 9.300 20.842 1.00 95.56 73 GLY A CA 1
ATOM 559 C C . GLY A 1 73 ? -12.267 8.243 20.144 1.00 95.56 73 GLY A C 1
ATOM 560 O O . GLY A 1 73 ? -12.576 7.801 19.041 1.00 95.56 73 GLY A O 1
ATOM 561 N N . GLU A 1 74 ? -11.163 7.864 20.791 1.00 96.75 74 GLU A N 1
ATOM 562 C CA . GLU A 1 74 ? -10.202 6.868 20.289 1.00 96.75 74 GLU A CA 1
ATOM 563 C C . GLU A 1 74 ? -10.871 5.511 20.035 1.00 96.75 74 GLU A C 1
ATOM 565 O O . GLU A 1 74 ? -11.639 5.030 20.871 1.00 96.75 74 GLU A O 1
ATOM 570 N N . ILE A 1 75 ? -10.543 4.873 18.908 1.00 95.19 75 ILE A N 1
ATOM 571 C CA . ILE A 1 75 ? -11.000 3.517 18.605 1.00 95.19 75 ILE A CA 1
ATOM 572 C C . ILE A 1 75 ? -10.162 2.536 19.426 1.00 95.19 75 ILE A C 1
ATOM 574 O O . ILE A 1 75 ? -8.989 2.287 19.144 1.00 95.19 75 ILE A O 1
ATOM 578 N N . SER A 1 76 ? -10.774 1.919 20.431 1.00 95.75 76 SER A N 1
ATOM 579 C CA . SER A 1 76 ? -10.078 0.972 21.296 1.00 95.75 76 SER A CA 1
ATOM 580 C C . SER A 1 76 ? -9.855 -0.396 20.636 1.00 95.75 76 SER A C 1
ATOM 582 O O . SER A 1 76 ? -10.599 -0.855 19.764 1.00 95.75 76 SER A O 1
ATOM 584 N N . GLU A 1 77 ? -8.856 -1.130 21.130 1.00 96.31 77 GLU A N 1
ATOM 585 C CA . GLU A 1 77 ? -8.595 -2.517 20.718 1.00 96.31 77 GLU A CA 1
ATOM 586 C C . GLU A 1 77 ? -9.802 -3.444 20.947 1.00 96.31 77 GLU A C 1
ATOM 588 O O . GLU A 1 77 ? -10.057 -4.355 20.155 1.00 96.31 77 GLU A O 1
ATOM 593 N N . GLN A 1 78 ? -10.568 -3.205 22.017 1.00 96.31 78 GLN A N 1
ATOM 594 C CA . GLN A 1 78 ? -11.785 -3.960 22.315 1.00 96.31 78 GLN A CA 1
ATOM 595 C C . GLN A 1 78 ? -12.873 -3.698 21.274 1.00 96.31 78 GLN A C 1
ATOM 597 O O . GLN A 1 78 ? -13.431 -4.661 20.743 1.00 96.31 78 GLN A O 1
ATOM 602 N N . GLU A 1 79 ? -13.107 -2.437 20.915 1.00 94.69 79 GLU A N 1
ATOM 603 C CA . GLU A 1 79 ? -14.071 -2.069 19.874 1.00 94.69 79 GLU A CA 1
ATOM 604 C C . GLU A 1 79 ? -13.690 -2.665 18.518 1.00 94.69 79 GLU A C 1
ATOM 606 O O . GLU A 1 79 ? -14.549 -3.225 17.838 1.00 94.69 79 GLU A O 1
ATOM 611 N N . MET A 1 80 ? -12.403 -2.665 18.147 1.00 95.81 80 MET A N 1
ATOM 612 C CA . MET A 1 80 ? -11.954 -3.329 16.916 1.00 95.81 80 MET A CA 1
ATOM 613 C C . MET A 1 80 ? -12.288 -4.829 16.907 1.00 95.81 80 MET A C 1
ATOM 615 O O . MET A 1 80 ? -12.722 -5.376 15.888 1.00 95.81 80 MET A O 1
ATOM 619 N N . VAL A 1 81 ? -12.098 -5.521 18.036 1.00 97.50 81 VAL A N 1
ATOM 620 C CA . VAL A 1 81 ? -12.403 -6.956 18.156 1.00 97.50 81 VAL A CA 1
ATOM 621 C C . VAL A 1 81 ? -13.909 -7.214 18.102 1.00 97.50 81 VAL A C 1
ATOM 623 O O . VAL A 1 81 ? -14.340 -8.187 17.472 1.00 97.50 81 VAL A O 1
ATOM 626 N N . GLU A 1 82 ? -14.710 -6.380 18.759 1.00 97.00 82 GLU A N 1
ATOM 627 C CA . GLU A 1 82 ? -16.172 -6.463 18.738 1.00 97.00 82 GLU A CA 1
ATOM 628 C C . GLU A 1 82 ? -16.720 -6.212 17.334 1.00 97.00 82 GLU A C 1
ATOM 630 O O . GLU A 1 82 ? -17.486 -7.035 16.822 1.00 97.00 82 GLU A O 1
ATOM 635 N N . GLN A 1 83 ? -16.229 -5.171 16.662 1.00 96.12 83 GLN A N 1
ATOM 636 C CA . GLN A 1 83 ? -16.591 -4.855 15.287 1.00 96.12 83 GLN A CA 1
ATOM 637 C C . GLN A 1 83 ? -16.208 -5.995 14.336 1.00 96.12 83 GLN A C 1
ATOM 639 O O . GLN A 1 83 ? -17.050 -6.487 13.589 1.00 96.12 83 GLN A O 1
ATOM 644 N N . ALA A 1 84 ? -14.993 -6.545 14.438 1.00 96.56 84 ALA A N 1
ATOM 645 C CA . ALA A 1 84 ? -14.568 -7.681 13.617 1.00 96.56 84 ALA A CA 1
ATOM 646 C C . ALA A 1 84 ? -15.406 -8.958 13.847 1.00 96.56 84 ALA A C 1
ATOM 648 O O . ALA A 1 84 ? -15.472 -9.847 12.987 1.00 96.56 84 ALA A O 1
ATOM 649 N N . ARG A 1 85 ? -16.025 -9.119 15.023 1.00 96.88 85 ARG A N 1
ATOM 650 C CA . ARG A 1 85 ? -16.989 -10.204 15.284 1.00 96.88 85 ARG A CA 1
ATOM 651 C C . ARG A 1 85 ? -18.346 -9.894 14.659 1.00 96.88 85 ARG A C 1
ATOM 653 O O . ARG A 1 85 ? -18.929 -10.789 14.039 1.00 96.88 85 ARG A O 1
ATOM 660 N N . ALA A 1 86 ? -18.823 -8.659 14.792 1.00 97.25 86 ALA A N 1
ATOM 661 C CA . ALA A 1 86 ? -20.070 -8.202 14.189 1.00 97.25 86 ALA A CA 1
ATOM 662 C C . ALA A 1 86 ? -20.021 -8.325 12.658 1.00 97.25 86 ALA A C 1
ATOM 664 O O . ALA A 1 86 ? -20.898 -8.959 12.071 1.00 97.25 86 ALA A O 1
ATOM 665 N N . ASP A 1 87 ? -18.941 -7.859 12.029 1.00 96.56 87 ASP A N 1
ATOM 666 C CA . ASP A 1 87 ? -18.731 -7.910 10.580 1.00 96.56 87 ASP A CA 1
ATOM 667 C C . ASP A 1 87 ? -18.750 -9.348 10.052 1.00 96.56 87 ASP A C 1
ATOM 669 O O . ASP A 1 87 ? -19.426 -9.655 9.070 1.00 96.56 87 ASP A O 1
ATOM 673 N N . ARG A 1 88 ? -18.063 -10.274 10.737 1.00 94.56 88 ARG A N 1
ATOM 674 C CA . ARG A 1 88 ? -18.087 -11.703 10.377 1.00 94.56 88 ARG A CA 1
ATOM 675 C C . ARG A 1 88 ? -19.470 -12.326 10.519 1.00 94.56 88 ARG A C 1
ATOM 677 O O . ARG A 1 88 ? -19.808 -13.212 9.741 1.00 94.56 88 ARG A O 1
ATOM 684 N N . THR A 1 89 ? -20.247 -11.885 11.503 1.00 95.12 89 THR A N 1
ATOM 685 C CA . THR A 1 89 ? -21.618 -12.368 11.722 1.00 95.12 89 THR A CA 1
ATOM 686 C C . THR A 1 89 ? -22.568 -11.835 10.648 1.00 95.12 89 THR A C 1
ATOM 688 O O . THR A 1 89 ? -23.455 -12.558 10.202 1.00 95.12 89 THR A O 1
ATOM 691 N N . ALA A 1 90 ? -22.362 -10.594 10.201 1.00 94.38 90 ALA A N 1
ATOM 692 C CA . ALA A 1 90 ? -23.168 -9.945 9.172 1.00 94.38 90 ALA A CA 1
ATOM 693 C C . ALA A 1 90 ? -22.778 -10.346 7.734 1.00 94.38 90 ALA A C 1
ATOM 695 O O . ALA A 1 90 ? -23.544 -10.111 6.797 1.00 94.38 90 ALA A O 1
ATOM 696 N N . ALA A 1 91 ? -21.599 -10.940 7.537 1.00 93.75 91 ALA A N 1
ATOM 697 C CA . ALA A 1 91 ? -21.081 -11.271 6.217 1.00 93.75 91 ALA A CA 1
ATOM 698 C C . ALA A 1 91 ? -21.955 -12.301 5.471 1.00 93.75 91 ALA A C 1
ATOM 700 O O . ALA A 1 91 ? -22.175 -13.425 5.925 1.00 93.75 91 ALA A O 1
ATOM 701 N N . VAL A 1 92 ? -22.388 -11.950 4.256 1.00 90.81 92 VAL A N 1
ATOM 702 C CA . VAL A 1 92 ? -23.081 -12.874 3.347 1.00 90.81 92 VAL A CA 1
ATOM 703 C C . VAL A 1 92 ? -22.054 -13.707 2.579 1.00 90.81 92 VAL A C 1
ATOM 705 O O . VAL A 1 92 ? -21.273 -13.185 1.783 1.00 90.81 92 VAL A O 1
ATOM 708 N N . VAL A 1 93 ? -22.069 -15.027 2.779 1.00 85.88 93 VAL A N 1
ATOM 709 C CA . VAL A 1 93 ? -21.161 -15.949 2.080 1.00 85.88 93 VAL A CA 1
ATOM 710 C C . VAL A 1 93 ? -21.627 -16.166 0.639 1.00 85.88 93 VAL A C 1
ATOM 712 O O . VAL A 1 93 ? -22.574 -16.910 0.380 1.00 85.88 93 VAL A O 1
ATOM 715 N N . VAL A 1 94 ? -20.913 -15.581 -0.321 1.00 85.06 94 VAL A N 1
ATOM 716 C CA . VAL A 1 94 ? -21.111 -15.866 -1.748 1.00 85.06 94 VAL A CA 1
ATOM 717 C C . VAL A 1 94 ? -20.288 -17.097 -2.131 1.00 85.06 94 VAL A C 1
ATOM 719 O O . VAL A 1 94 ? -19.067 -17.034 -2.266 1.00 85.06 94 VAL A O 1
ATOM 722 N N . ARG A 1 95 ? -20.949 -18.246 -2.316 1.00 82.44 95 ARG A N 1
ATOM 723 C CA . ARG A 1 95 ? -20.311 -19.438 -2.900 1.00 82.44 95 ARG A CA 1
ATOM 724 C C . ARG A 1 95 ? -20.318 -19.320 -4.425 1.00 82.44 95 ARG A C 1
ATOM 726 O O . ARG A 1 95 ? -21.381 -19.214 -5.032 1.00 82.44 95 ARG A O 1
ATOM 733 N N . GLY A 1 96 ? -19.137 -19.355 -5.044 1.00 73.31 96 GLY A N 1
ATOM 734 C CA . GLY A 1 96 ? -18.995 -19.349 -6.502 1.00 73.31 96 GLY A CA 1
ATOM 735 C C . GLY A 1 96 ? -19.686 -20.555 -7.151 1.00 73.31 96 GLY A C 1
ATOM 736 O O . GLY A 1 96 ? -19.603 -21.678 -6.654 1.00 73.31 96 GLY A O 1
ATOM 737 N N . SER A 1 97 ? -20.370 -20.334 -8.274 1.00 61.12 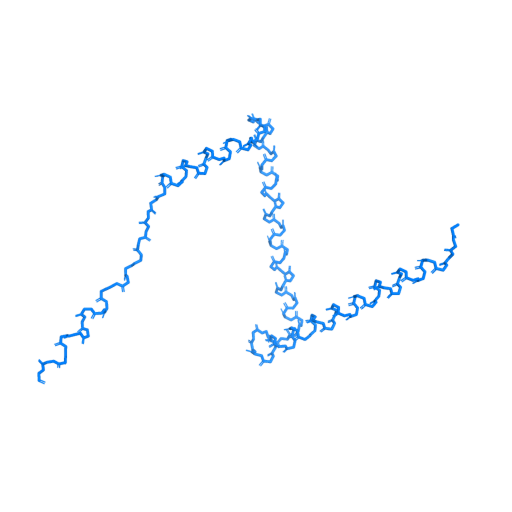97 SER A N 1
ATOM 738 C CA . SER A 1 97 ? -21.138 -21.337 -9.024 1.00 61.12 97 SER A CA 1
ATOM 739 C C . SER A 1 97 ? -20.241 -22.314 -9.805 1.00 61.12 97 SER A C 1
ATOM 741 O O . SER A 1 97 ? -20.286 -22.363 -11.034 1.00 61.12 97 SER A O 1
ATOM 743 N N . GLY A 1 98 ? -19.398 -23.069 -9.102 1.00 59.78 98 GLY A N 1
ATOM 744 C CA . GLY A 1 98 ? -18.345 -23.896 -9.696 1.00 59.78 98 GLY A CA 1
ATOM 745 C C . GLY A 1 98 ? -18.746 -25.294 -10.180 1.00 59.78 98 GLY A C 1
ATOM 746 O O . GLY A 1 98 ? -17.918 -25.944 -10.809 1.00 59.78 98 GLY A O 1
ATOM 747 N N . ASP A 1 99 ? -19.970 -25.780 -9.933 1.00 57.72 99 ASP A N 1
ATOM 748 C CA . ASP A 1 99 ? -20.242 -27.229 -10.063 1.00 57.72 99 ASP A CA 1
ATOM 749 C C . ASP A 1 99 ? -21.202 -27.654 -11.189 1.00 57.72 99 ASP A C 1
ATOM 751 O O . ASP A 1 99 ? -21.457 -28.840 -11.392 1.00 57.72 99 ASP A O 1
ATOM 755 N N . ARG A 1 100 ? -21.718 -26.722 -12.002 1.00 58.09 100 ARG A N 1
ATOM 756 C CA . ARG A 1 100 ? -22.650 -27.093 -13.091 1.00 58.09 100 ARG A CA 1
ATOM 757 C C . ARG A 1 100 ? -21.968 -27.657 -14.342 1.00 58.09 100 ARG A C 1
ATOM 759 O O . ARG A 1 100 ? -22.632 -28.302 -15.150 1.00 58.09 100 ARG A O 1
ATOM 766 N N . THR A 1 101 ? -20.657 -27.480 -14.501 1.00 56.78 101 THR A N 1
ATOM 767 C CA . THR A 1 101 ? -19.942 -27.919 -15.714 1.00 56.78 101 THR A CA 1
ATOM 768 C C . THR A 1 101 ? -19.469 -29.377 -15.635 1.00 56.78 101 THR A C 1
ATOM 770 O O . THR A 1 101 ? -19.302 -30.022 -16.668 1.00 56.78 101 THR A O 1
ATOM 773 N N . ARG A 1 102 ? -19.316 -29.956 -14.432 1.00 58.47 102 ARG A N 1
ATOM 774 C CA . ARG A 1 102 ? -18.896 -31.364 -14.271 1.00 58.47 102 ARG A CA 1
ATOM 775 C C . ARG A 1 102 ? -20.027 -32.369 -14.519 1.00 58.47 102 ARG A C 1
ATOM 777 O O . ARG A 1 102 ? -19.757 -33.475 -14.976 1.00 58.47 102 ARG A O 1
ATOM 784 N N . ALA A 1 103 ? -21.286 -31.970 -14.328 1.00 57.69 103 ALA A N 1
ATOM 785 C CA . ALA A 1 103 ? -22.441 -32.853 -14.515 1.00 57.69 103 ALA A CA 1
ATOM 786 C C . ALA A 1 103 ? -22.748 -33.195 -15.989 1.00 57.69 103 ALA A C 1
ATOM 788 O O . ALA A 1 103 ? -23.392 -34.207 -16.257 1.00 57.69 103 ALA A O 1
ATOM 789 N N . ARG A 1 104 ? -22.282 -32.392 -16.961 1.00 58.00 104 ARG A N 1
ATOM 790 C CA . ARG A 1 104 ? -22.553 -32.643 -18.391 1.00 58.00 104 ARG A CA 1
ATOM 791 C C . ARG A 1 104 ? -21.568 -33.630 -19.030 1.00 58.00 104 ARG A C 1
ATOM 793 O O . ARG A 1 104 ? -21.975 -34.425 -19.867 1.00 58.00 104 ARG A O 1
ATOM 800 N N . LYS A 1 105 ? -20.309 -33.662 -18.573 1.00 56.09 105 LYS A N 1
ATOM 801 C CA . LYS A 1 105 ? -19.262 -34.533 -19.145 1.00 56.09 105 LYS A CA 1
ATOM 802 C C . LYS A 1 105 ? -19.421 -36.022 -18.788 1.00 56.09 105 LYS A C 1
ATOM 804 O O . LYS A 1 105 ? -18.858 -36.868 -19.468 1.00 56.09 105 LYS A O 1
ATOM 809 N N . GLY A 1 106 ? -20.207 -36.357 -17.761 1.00 53.47 106 GLY A N 1
ATOM 810 C CA . GLY A 1 106 ? -20.464 -37.749 -17.362 1.00 53.47 106 GLY A CA 1
ATOM 811 C C . GLY A 1 106 ? -21.569 -38.467 -18.149 1.00 53.47 106 GLY A C 1
ATOM 812 O O . GLY A 1 106 ? -21.715 -39.673 -17.994 1.00 53.47 106 GLY A O 1
ATOM 813 N N . ARG A 1 107 ? -22.359 -37.756 -18.971 1.00 57.62 107 ARG A N 1
ATOM 814 C CA . ARG A 1 107 ? -23.496 -38.344 -19.712 1.00 57.62 107 ARG A CA 1
ATOM 815 C C . ARG A 1 107 ? -23.234 -38.610 -21.197 1.00 57.62 107 ARG A C 1
ATOM 817 O O . ARG A 1 107 ? -24.017 -39.324 -21.804 1.00 57.62 107 ARG A O 1
ATOM 824 N N . GLU A 1 108 ? -22.145 -38.096 -21.766 1.00 57.88 108 GLU A N 1
ATOM 825 C CA . GLU A 1 108 ? -21.797 -38.293 -23.189 1.00 57.88 108 GLU A CA 1
ATOM 826 C C . GLU A 1 108 ? -20.823 -39.464 -23.438 1.00 57.88 108 GLU A C 1
ATOM 828 O O . GLU A 1 108 ? -20.469 -39.727 -24.579 1.00 57.88 108 GLU A O 1
ATOM 833 N N 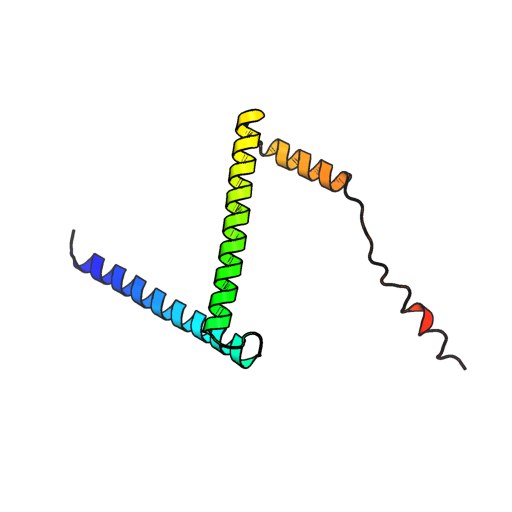. GLY A 1 109 ? -20.402 -40.191 -22.394 1.00 47.88 109 GLY A N 1
ATOM 834 C CA . GLY A 1 109 ? -19.482 -41.337 -22.503 1.00 47.88 109 GLY A CA 1
ATOM 835 C C . GLY A 1 109 ? -20.135 -42.724 -22.440 1.00 47.88 109 GLY A C 1
ATOM 836 O O . GLY A 1 109 ? -19.420 -43.709 -22.291 1.00 47.88 109 GLY A O 1
ATOM 837 N N . ALA A 1 110 ? -21.466 -42.811 -22.491 1.00 49.03 110 ALA A N 1
ATOM 838 C CA . ALA A 1 110 ? -22.213 -44.069 -22.452 1.00 49.03 110 ALA A CA 1
ATOM 839 C C . ALA A 1 110 ? -23.185 -44.138 -23.639 1.00 49.03 110 ALA A C 1
ATOM 841 O O . ALA A 1 110 ? -24.389 -43.943 -23.476 1.00 49.03 110 ALA A O 1
ATOM 842 N N . ALA A 1 111 ? -22.639 -44.354 -24.834 1.00 41.94 111 ALA A N 1
ATOM 843 C CA . ALA A 1 111 ? -23.362 -44.755 -26.037 1.00 41.94 111 ALA A CA 1
ATOM 844 C C . ALA A 1 111 ? -22.446 -45.630 -26.896 1.00 41.94 111 ALA A C 1
ATOM 846 O O . ALA A 1 111 ? -21.253 -45.266 -27.015 1.00 41.94 111 ALA A O 1
#

Secondary structure (DSSP, 8-state):
--THHHHHHHHHHHHHHHHHHHHHHHHHHHHHHTTS-SSHHHHHHHHHHHHHHHHHHHHHHHHHHHHHHHHH----HHHHHHHHHHHHHH--------STTHHHHTSSS--

Radius of gyration: 26.76 Å; chains: 1; bounding box: 61×58×48 Å